Protein AF-A0A254NEI4-F1 (afdb_monomer)

Radius of gyration: 25.76 Å; Cα contacts (8 Å, |Δi|>4): 36; chains: 1; bounding box: 43×34×103 Å

Nearest PDB structures (foldseek):
  7xmd-assembly1_D  TM=7.398E-01  e=7.434E-05  Escherichia coli
  6lo8-assembly1_D  TM=3.432E-01  e=4.340E+00  Saccharomyces cerevisiae S288C
  7sau-assembly1_D  TM=3.520E-01  e=4.340E+00  Schleiferia thermophila str. Yellowstone

Foldseek 3Di:
DDDDPDDDDDDDDDPPDPPLVVLLVVLVVVLVVLVVVLVVCVVVVPDPPVVSVVSCVVSVVVNVVSCCPRVQDQPDDPCSPVSVVVVVVVVVVVCCCVVVVCVVVVVVVVVVVD

Mean predicted aligned error: 14.06 Å

pLDDT: mean 72.62, std 15.51, range [41.06, 93.38]

Secondary structure (DSSP, 8-state):
------------------HHHHHHHHHHHHHHHHHHHHHHHHHTT-S-HHHHHHHHHHHHHHHHHHIIIIIS-SSSSS-HHHHHHHHHHHHHHHHHHHHHHHHHHHHHHHHT--

Sequence (114 aa):
MADHNNTHNSHGGERHEHGSVKSYVIGYIISIVLTIIPLVVVMNDMMGRTATIAVIMVTATLQFLVQLVFFMHIRDGEQPRWNAITLIFGILILLTIVVGSIWIMGNNQIGMKM

Structure (mmCIF, N/CA/C/O backbone):
data_AF-A0A254NEI4-F1
#
_entry.id   AF-A0A254NEI4-F1
#
loop_
_atom_site.group_PDB
_atom_site.id
_atom_site.type_symbol
_atom_site.label_atom_id
_atom_site.label_alt_id
_atom_site.label_comp_id
_atom_site.label_asym_id
_atom_site.label_entity_id
_atom_site.label_seq_id
_atom_site.pdbx_PDB_ins_code
_atom_site.Cartn_x
_atom_site.Cartn_y
_atom_site.Cartn_z
_atom_site.occupancy
_atom_site.B_iso_or_equiv
_atom_site.auth_seq_id
_atom_site.auth_comp_id
_atom_site.auth_asym_id
_atom_site.auth_atom_id
_atom_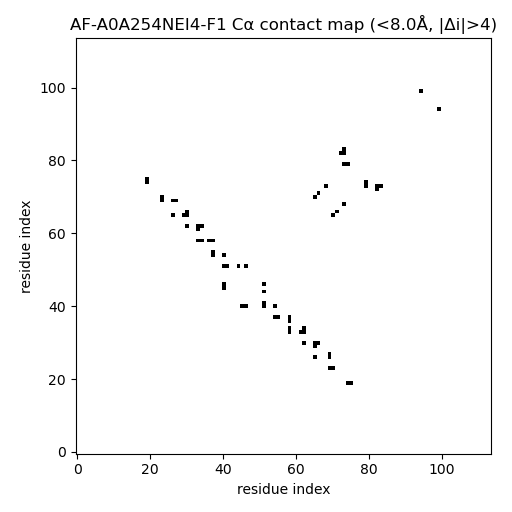site.pdbx_PDB_model_num
ATOM 1 N N . MET A 1 1 ? 19.117 -9.220 -71.486 1.00 47.75 1 MET A N 1
ATOM 2 C CA . MET A 1 1 ? 19.271 -9.858 -70.161 1.00 47.75 1 MET A CA 1
ATOM 3 C C . MET A 1 1 ? 18.274 -9.214 -69.211 1.00 47.75 1 MET A C 1
ATOM 5 O O . MET A 1 1 ? 18.088 -8.011 -69.309 1.00 47.75 1 MET A O 1
ATOM 9 N N . ALA A 1 2 ? 17.578 -10.035 -68.426 1.00 47.94 2 ALA A N 1
ATOM 10 C CA . ALA A 1 2 ? 16.313 -9.736 -67.761 1.00 47.94 2 ALA A CA 1
ATOM 11 C C . ALA A 1 2 ? 16.412 -8.826 -66.523 1.00 47.94 2 ALA A C 1
ATOM 13 O O . ALA A 1 2 ? 17.396 -8.868 -65.785 1.00 47.94 2 ALA A O 1
ATOM 14 N N . ASP A 1 3 ? 15.334 -8.068 -66.308 1.00 50.53 3 ASP A N 1
ATOM 15 C CA . ASP A 1 3 ? 14.946 -7.403 -65.066 1.00 50.53 3 ASP A CA 1
ATOM 16 C C . ASP A 1 3 ? 14.919 -8.371 -63.875 1.00 50.53 3 ASP A C 1
ATOM 18 O O . ASP A 1 3 ? 14.232 -9.394 -63.905 1.00 50.53 3 ASP A O 1
ATOM 22 N N . HIS A 1 4 ? 15.593 -8.006 -62.784 1.00 54.38 4 HIS A N 1
ATOM 23 C CA . HIS A 1 4 ? 15.425 -8.651 -61.484 1.00 54.38 4 HIS A CA 1
ATOM 24 C C . HIS A 1 4 ? 14.640 -7.731 -60.545 1.00 54.38 4 HIS A C 1
ATOM 26 O O . HIS A 1 4 ? 15.195 -7.001 -59.727 1.00 54.38 4 HIS A O 1
ATOM 32 N N . ASN A 1 5 ? 13.315 -7.802 -60.667 1.00 57.12 5 ASN A N 1
ATOM 33 C CA . ASN A 1 5 ? 12.376 -7.446 -59.612 1.00 57.12 5 ASN A CA 1
ATOM 34 C C . ASN A 1 5 ? 12.399 -8.578 -58.575 1.00 57.12 5 ASN A C 1
ATOM 36 O O . ASN A 1 5 ? 11.867 -9.654 -58.842 1.00 57.12 5 ASN A O 1
ATO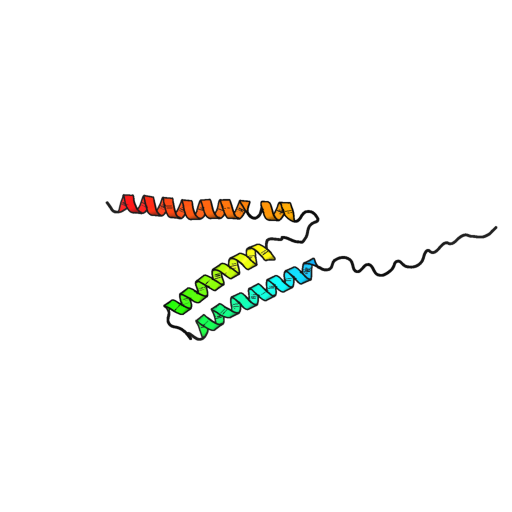M 40 N N . ASN A 1 6 ? 13.039 -8.361 -57.424 1.00 59.56 6 ASN A N 1
ATOM 41 C CA . ASN A 1 6 ? 12.977 -9.307 -56.314 1.00 59.56 6 ASN A CA 1
ATOM 42 C C . ASN A 1 6 ? 12.145 -8.713 -55.175 1.00 59.56 6 ASN A C 1
ATOM 44 O O . ASN A 1 6 ? 12.637 -8.080 -54.242 1.00 59.56 6 ASN A O 1
ATOM 48 N N . THR A 1 7 ? 10.841 -8.914 -55.315 1.00 56.06 7 THR A N 1
ATOM 49 C CA . THR A 1 7 ? 9.824 -8.753 -54.284 1.00 56.06 7 THR A CA 1
ATOM 50 C C . THR A 1 7 ? 9.993 -9.874 -53.262 1.00 56.06 7 THR A C 1
ATOM 52 O O . THR A 1 7 ? 9.474 -10.976 -53.436 1.00 56.06 7 THR A O 1
ATOM 55 N N . HIS A 1 8 ? 10.721 -9.605 -52.173 1.00 55.44 8 HIS A N 1
ATOM 56 C CA . HIS A 1 8 ? 10.728 -10.516 -51.034 1.00 55.44 8 HIS A CA 1
ATOM 57 C C . HIS A 1 8 ? 9.503 -10.289 -50.146 1.00 55.44 8 HIS A C 1
ATOM 59 O O . HIS A 1 8 ? 9.354 -9.310 -49.419 1.00 55.44 8 HIS A O 1
ATOM 65 N N . ASN A 1 9 ? 8.621 -11.260 -50.316 1.00 51.72 9 ASN A N 1
ATOM 66 C CA . ASN A 1 9 ? 7.398 -11.582 -49.622 1.00 51.72 9 ASN A CA 1
ATOM 67 C C . ASN A 1 9 ? 7.619 -11.845 -48.113 1.00 51.72 9 ASN A C 1
ATOM 69 O O . ASN A 1 9 ? 8.577 -12.510 -47.730 1.00 51.72 9 ASN A O 1
ATOM 73 N N . SER A 1 10 ? 6.676 -11.342 -47.311 1.00 50.28 10 SER A N 1
ATOM 74 C CA . SER A 1 10 ? 6.208 -11.837 -46.002 1.00 50.28 10 SER A CA 1
ATOM 75 C C . SER A 1 10 ? 7.216 -12.368 -44.964 1.00 50.28 10 SER A C 1
ATOM 77 O O . SER A 1 10 ? 7.467 -13.564 -44.847 1.00 50.28 10 SER A O 1
ATOM 79 N N . HIS A 1 11 ? 7.573 -11.487 -44.026 1.00 46.56 11 HIS A N 1
ATOM 80 C CA . HIS A 1 11 ? 7.590 -11.838 -42.601 1.00 46.56 11 HIS A CA 1
ATOM 81 C C . HIS A 1 11 ? 6.178 -11.517 -42.065 1.00 46.56 11 HIS A C 1
ATOM 83 O O . HIS A 1 11 ? 5.719 -10.387 -42.163 1.00 46.56 11 HIS A O 1
ATOM 89 N N . GLY A 1 12 ? 5.339 -12.456 -41.632 1.00 41.06 12 GLY A N 1
ATOM 90 C CA . GLY A 1 12 ? 5.672 -13.566 -40.749 1.00 41.06 12 GLY A CA 1
ATOM 91 C C . GLY A 1 12 ? 5.414 -13.185 -39.289 1.00 41.06 12 GLY A C 1
ATOM 92 O O . GLY A 1 12 ? 6.309 -13.312 -38.476 1.00 41.06 12 GLY A O 1
ATOM 93 N N . GLY A 1 13 ? 4.212 -12.683 -38.976 1.00 44.53 13 GLY A N 1
ATOM 94 C CA . GLY A 1 13 ? 3.571 -12.807 -37.661 1.00 44.53 13 GLY A CA 1
ATOM 95 C C . GLY A 1 13 ? 4.414 -12.540 -36.414 1.00 44.53 13 GLY A C 1
ATOM 96 O O . GLY A 1 13 ? 4.409 -13.368 -35.509 1.00 44.53 13 GLY A O 1
ATOM 97 N N . GLU A 1 14 ? 5.050 -11.380 -36.296 1.00 45.72 14 GLU A N 1
ATOM 98 C CA . GLU A 1 14 ? 5.629 -10.973 -35.018 1.00 45.72 14 GLU A CA 1
ATOM 99 C C . GLU A 1 14 ? 4.590 -10.180 -34.213 1.00 45.72 14 GLU A C 1
ATOM 101 O O . GLU A 1 14 ? 4.449 -8.964 -34.328 1.00 45.72 14 GLU A O 1
ATOM 106 N N . ARG A 1 15 ? 3.804 -10.895 -33.397 1.00 48.78 15 ARG A N 1
ATOM 107 C CA . ARG A 1 15 ? 2.988 -10.293 -32.330 1.00 48.78 15 ARG A CA 1
ATOM 108 C C . ARG A 1 15 ? 3.925 -9.809 -31.219 1.00 48.78 15 ARG A C 1
ATOM 110 O O . ARG A 1 15 ? 4.027 -10.446 -30.174 1.00 48.78 15 ARG A O 1
ATOM 117 N N . HIS A 1 16 ? 4.620 -8.705 -31.475 1.00 44.34 16 HIS A N 1
ATOM 118 C CA . HIS A 1 16 ? 5.419 -7.991 -30.485 1.00 44.34 16 HIS A CA 1
ATOM 119 C C . HIS A 1 16 ? 4.512 -7.499 -29.346 1.00 44.34 16 HIS A C 1
ATOM 121 O O . HIS A 1 16 ? 3.566 -6.740 -29.540 1.00 44.34 16 HIS A O 1
ATOM 127 N N . GLU A 1 17 ? 4.774 -8.031 -28.156 1.00 50.50 17 GLU A N 1
ATOM 128 C CA . GLU A 1 17 ? 4.779 -7.299 -26.887 1.00 50.50 17 GLU A CA 1
ATOM 129 C C . GLU A 1 17 ? 3.587 -6.382 -26.542 1.00 50.50 17 GLU A C 1
ATOM 131 O O . GLU A 1 17 ? 3.746 -5.241 -26.128 1.00 50.50 17 GLU A O 1
ATOM 136 N N . HIS A 1 18 ? 2.363 -6.914 -26.535 1.00 45.66 18 HIS A N 1
ATOM 137 C CA . HIS A 1 18 ? 1.228 -6.288 -25.826 1.00 45.66 18 HIS A CA 1
ATOM 138 C C . HIS A 1 18 ? 1.073 -6.826 -24.382 1.00 45.66 18 HIS A C 1
ATOM 140 O O . HIS A 1 18 ? -0.024 -7.166 -23.928 1.00 45.66 18 HIS A O 1
ATOM 146 N N . GLY A 1 19 ? 2.190 -6.967 -23.659 1.00 52.88 19 GLY A N 1
ATOM 147 C CA . GLY A 1 19 ? 2.219 -7.414 -22.256 1.00 52.88 19 GLY A CA 1
ATOM 148 C C . G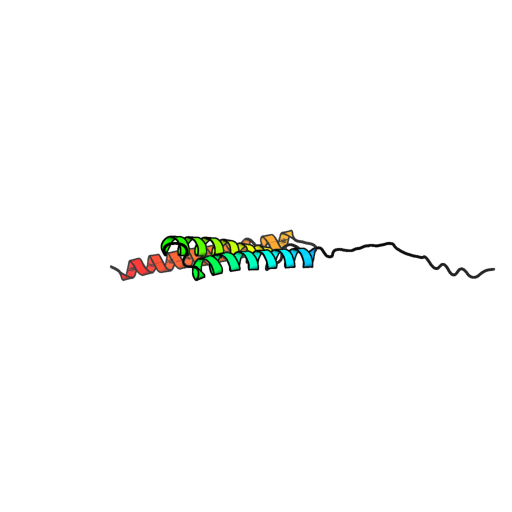LY A 1 19 ? 1.981 -6.291 -21.238 1.00 52.88 19 GLY A C 1
ATOM 149 O O . GLY A 1 19 ? 1.414 -6.539 -20.174 1.00 52.88 19 GLY A O 1
ATOM 150 N N . SER A 1 20 ? 2.350 -5.061 -21.602 1.00 58.72 20 SER A N 1
ATOM 151 C CA . SER A 1 20 ? 2.262 -3.847 -20.778 1.00 58.72 20 SER A CA 1
ATOM 152 C C . SER A 1 20 ? 0.820 -3.522 -20.365 1.00 58.72 20 SER A C 1
ATOM 154 O O . SER A 1 20 ? 0.445 -3.607 -19.192 1.00 58.72 20 SER A O 1
ATOM 156 N N . VAL A 1 21 ? -0.046 -3.271 -21.353 1.00 60.12 21 VAL A N 1
ATOM 157 C CA . VAL A 1 21 ? -1.431 -2.836 -21.116 1.00 60.12 21 VAL A CA 1
ATOM 158 C C . VAL A 1 21 ? -2.267 -3.880 -20.379 1.00 60.12 21 VAL A C 1
ATOM 160 O O . VAL A 1 21 ? -3.063 -3.529 -19.514 1.00 60.12 21 VAL A O 1
ATOM 163 N N . LYS A 1 22 ? -2.065 -5.177 -20.645 1.00 61.53 22 LYS A N 1
ATOM 164 C CA . LYS A 1 22 ? -2.800 -6.249 -19.950 1.00 61.53 22 LYS A CA 1
ATOM 165 C C . LYS A 1 22 ? -2.401 -6.352 -18.476 1.00 61.53 2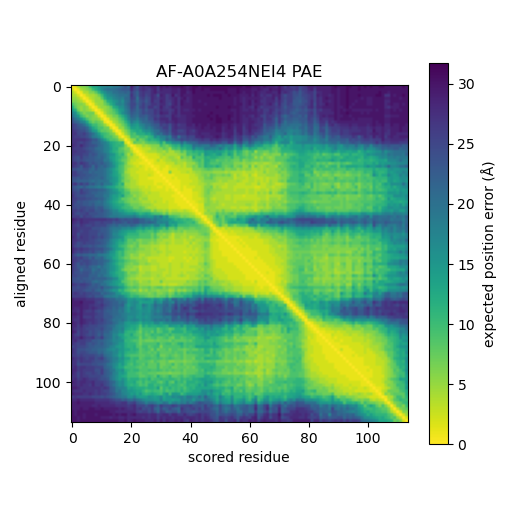2 LYS A C 1
ATOM 167 O O . LYS A 1 22 ? -3.266 -6.572 -17.631 1.00 61.53 22 LYS A O 1
ATOM 172 N N . SER A 1 23 ? -1.117 -6.171 -18.154 1.00 65.12 23 SER A N 1
ATOM 173 C CA . SER A 1 23 ? -0.641 -6.147 -16.764 1.00 65.12 23 SER A CA 1
ATOM 174 C C . SER A 1 23 ? -1.008 -4.857 -16.019 1.00 65.12 23 SER A C 1
ATOM 176 O O . SER A 1 23 ? -1.231 -4.905 -14.812 1.00 65.12 23 SER A O 1
ATOM 178 N N . TYR A 1 24 ? -1.144 -3.725 -16.707 1.00 64.94 24 TYR A N 1
ATOM 179 C CA . TYR A 1 24 ? -1.699 -2.513 -16.100 1.00 64.94 24 TY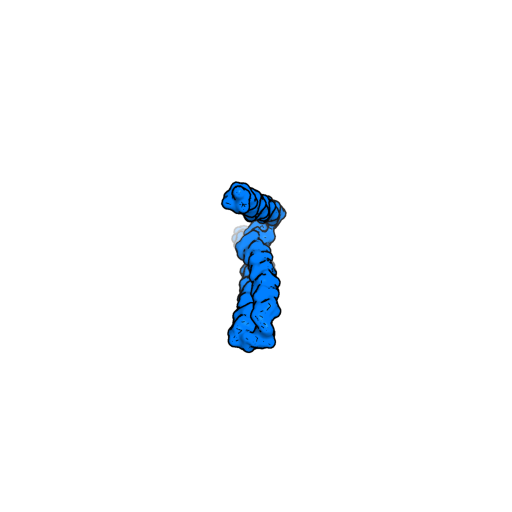R A CA 1
ATOM 180 C C . TYR A 1 24 ? -3.192 -2.680 -15.779 1.00 64.94 24 TYR A C 1
ATOM 182 O O . TYR A 1 24 ? -3.636 -2.425 -14.659 1.00 64.94 24 TYR A O 1
ATOM 190 N N . VAL A 1 25 ? -3.961 -3.206 -16.738 1.00 76.56 25 VAL A N 1
ATOM 191 C CA . VAL A 1 25 ? -5.405 -3.428 -16.589 1.00 76.56 25 VAL A CA 1
ATOM 192 C C . VAL A 1 25 ? -5.714 -4.452 -15.493 1.00 76.56 25 VAL A C 1
ATOM 194 O O . VAL A 1 25 ? -6.640 -4.231 -14.717 1.00 76.56 25 VAL A O 1
ATOM 197 N N . ILE A 1 26 ? -4.937 -5.535 -15.354 1.00 77.56 26 ILE A N 1
ATOM 198 C CA . ILE A 1 26 ? -5.162 -6.499 -14.261 1.00 77.56 26 ILE A CA 1
ATOM 199 C C . ILE A 1 26 ? -4.906 -5.868 -12.883 1.00 77.56 26 ILE A C 1
ATOM 201 O O . ILE A 1 26 ? -5.683 -6.095 -11.960 1.00 77.56 26 ILE A O 1
ATOM 205 N N . GLY A 1 27 ? -3.878 -5.021 -12.752 1.00 75.38 27 GLY A N 1
ATOM 206 C CA . GLY A 1 27 ? -3.602 -4.269 -11.525 1.00 75.38 27 GLY A CA 1
ATOM 207 C C . GLY A 1 27 ? -4.710 -3.298 -11.157 1.00 75.38 27 GLY A C 1
ATOM 208 O O . GLY A 1 27 ? -5.128 -3.219 -10.002 1.00 75.38 27 GLY A O 1
ATOM 209 N N . TYR A 1 28 ? -5.227 -2.603 -12.167 1.00 79.62 28 TYR A N 1
ATOM 210 C CA . TYR A 1 28 ? -6.361 -1.705 -12.021 1.00 79.62 28 TYR A CA 1
ATOM 211 C C . TYR A 1 28 ? -7.625 -2.445 -11.559 1.00 79.62 28 TYR A C 1
ATOM 213 O O . TYR A 1 28 ? -8.290 -2.004 -10.624 1.00 79.62 28 TYR A O 1
ATOM 221 N N . ILE A 1 29 ? -7.919 -3.616 -12.135 1.00 85.94 29 ILE A N 1
ATOM 222 C CA . ILE A 1 29 ? -9.057 -4.448 -11.717 1.00 85.94 29 ILE A CA 1
ATOM 223 C C . ILE A 1 29 ? -8.879 -4.938 -10.273 1.00 85.94 29 ILE A C 1
ATOM 225 O O . ILE A 1 29 ? -9.824 -4.860 -9.489 1.00 85.94 29 ILE A O 1
ATOM 229 N N . ILE A 1 30 ? -7.679 -5.391 -9.890 1.00 84.75 30 ILE A N 1
ATOM 230 C CA . ILE A 1 30 ? -7.381 -5.813 -8.510 1.00 84.75 30 ILE A CA 1
ATOM 231 C C . ILE A 1 30 ? -7.611 -4.656 -7.527 1.00 84.75 30 ILE A C 1
ATOM 233 O O . ILE A 1 30 ? -8.255 -4.856 -6.501 1.00 84.75 30 ILE A O 1
ATOM 237 N N . SER A 1 31 ? -7.148 -3.447 -7.861 1.00 85.56 31 SER A N 1
ATOM 238 C CA . SER A 1 31 ? -7.360 -2.229 -7.065 1.00 85.56 31 SER A CA 1
ATOM 239 C C . SER A 1 31 ? -8.849 -1.898 -6.891 1.00 85.56 31 SER A C 1
ATOM 241 O O . SER A 1 31 ? -9.304 -1.623 -5.778 1.00 85.56 31 SER A O 1
ATOM 243 N N . ILE A 1 32 ? -9.644 -1.998 -7.961 1.00 88.19 32 ILE A N 1
ATOM 244 C CA . ILE A 1 32 ? -11.098 -1.787 -7.897 1.00 88.19 32 ILE A CA 1
ATOM 245 C C . ILE A 1 32 ? -11.753 -2.805 -6.964 1.00 88.19 32 ILE A C 1
ATOM 247 O O . ILE A 1 32 ? -12.501 -2.419 -6.068 1.00 88.19 32 ILE A O 1
ATOM 251 N N . VAL A 1 33 ? -11.459 -4.096 -7.139 1.00 89.62 33 VAL A N 1
ATOM 252 C CA . VAL A 1 33 ? -12.032 -5.160 -6.301 1.00 89.62 33 VAL A CA 1
ATOM 253 C C . VAL A 1 33 ? -11.676 -4.931 -4.834 1.00 89.62 33 VAL A C 1
ATOM 255 O O . VAL A 1 33 ? -12.552 -4.983 -3.971 1.00 89.62 33 VAL A O 1
ATOM 258 N N . LEU A 1 34 ? -10.416 -4.597 -4.552 1.00 86.88 34 LEU A N 1
ATOM 259 C CA . LEU A 1 34 ? -9.938 -4.331 -3.201 1.00 86.88 34 LEU A CA 1
ATOM 260 C C . LEU A 1 34 ? -10.585 -3.087 -2.571 1.00 86.88 34 LEU A C 1
ATOM 262 O O . LEU A 1 34 ? -10.705 -3.028 -1.353 1.00 86.88 34 LEU A O 1
ATOM 266 N N . THR A 1 35 ? -11.048 -2.133 -3.384 1.00 90.00 35 THR A N 1
ATOM 267 C CA . THR A 1 35 ? -11.785 -0.937 -2.937 1.00 90.00 35 THR A CA 1
ATOM 268 C C . THR A 1 35 ? -13.270 -1.223 -2.698 1.00 90.00 35 THR A C 1
ATOM 270 O O . THR A 1 35 ? -13.877 -0.658 -1.789 1.00 90.00 35 THR A O 1
ATOM 273 N N . ILE A 1 36 ? -13.868 -2.129 -3.474 1.00 89.31 36 ILE A N 1
ATOM 274 C CA . ILE A 1 36 ? -15.273 -2.525 -3.309 1.00 89.31 36 ILE A CA 1
ATOM 275 C C . ILE A 1 36 ? -15.476 -3.287 -1.992 1.00 89.31 36 ILE A C 1
ATOM 277 O O . ILE A 1 36 ? -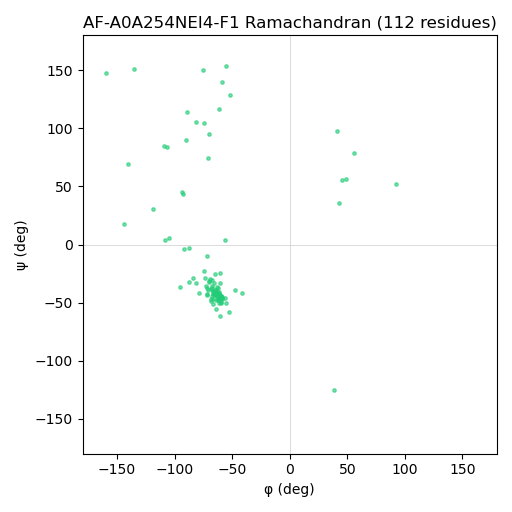16.480 -3.069 -1.319 1.00 89.31 36 ILE A O 1
ATOM 281 N N . ILE A 1 37 ? -14.520 -4.131 -1.586 1.00 87.06 37 ILE A N 1
ATOM 282 C CA . ILE A 1 37 ? -14.585 -4.901 -0.329 1.00 87.06 37 ILE A CA 1
ATOM 283 C C . ILE A 1 37 ? -14.863 -4.006 0.900 1.00 87.06 37 ILE A C 1
ATOM 285 O O . ILE A 1 37 ? -15.881 -4.227 1.560 1.00 87.06 37 ILE A O 1
ATOM 289 N N . PRO A 1 38 ? -14.041 -2.988 1.229 1.00 85.06 38 PRO A N 1
ATOM 290 C CA . PRO A 1 38 ? -14.289 -2.130 2.383 1.00 85.06 38 PRO A CA 1
ATOM 291 C C . PRO A 1 38 ? -15.558 -1.293 2.218 1.00 85.06 38 PRO A C 1
ATOM 293 O O . PRO A 1 38 ? -16.251 -1.070 3.205 1.00 85.06 38 PRO A O 1
ATOM 296 N N . LEU A 1 39 ? -15.910 -0.879 0.995 1.00 87.06 39 LEU A N 1
ATOM 297 C CA . LEU A 1 39 ? -17.159 -0.160 0.717 1.00 87.06 39 LEU A CA 1
ATOM 298 C C . LEU A 1 39 ? -18.390 -0.985 1.108 1.00 87.06 39 LEU A C 1
ATOM 300 O O . LEU A 1 39 ? -19.252 -0.499 1.834 1.00 87.06 39 LEU A O 1
ATOM 304 N N . VAL A 1 40 ? -18.450 -2.247 0.681 1.00 86.38 40 VAL A N 1
ATOM 305 C CA . VAL A 1 40 ? -19.566 -3.153 0.996 1.00 86.38 40 VAL A CA 1
ATOM 306 C C . VAL A 1 40 ? -19.614 -3.476 2.489 1.00 86.38 40 VAL A C 1
ATOM 308 O O . VAL A 1 40 ? -20.703 -3.513 3.065 1.00 86.38 40 VAL A O 1
ATOM 311 N N . VAL A 1 41 ? -18.452 -3.679 3.120 1.00 83.75 41 VAL A N 1
ATOM 312 C CA . VAL A 1 41 ? -18.350 -3.963 4.561 1.00 83.75 41 VAL A CA 1
ATOM 313 C C . VAL A 1 41 ? -18.832 -2.776 5.398 1.00 83.75 41 VAL A C 1
ATOM 315 O O . VAL A 1 41 ? -19.566 -2.978 6.361 1.00 83.75 41 VAL A O 1
ATOM 318 N N . VAL A 1 42 ? -18.468 -1.547 5.018 1.00 82.75 42 VAL A N 1
ATOM 319 C CA . VAL A 1 42 ? -18.901 -0.325 5.713 1.00 82.75 42 VAL A CA 1
ATOM 320 C C . VAL A 1 42 ? -20.380 -0.030 5.468 1.00 82.75 42 VAL A C 1
ATOM 322 O O . VAL A 1 42 ? -21.083 0.320 6.407 1.00 82.75 42 VAL A O 1
ATOM 325 N N . MET A 1 43 ? -20.877 -0.181 4.236 1.00 77.94 43 MET A N 1
ATOM 326 C CA . MET A 1 43 ? -22.271 0.152 3.911 1.00 77.94 43 MET A CA 1
ATOM 327 C C . MET A 1 43 ? -23.294 -0.808 4.522 1.00 77.94 43 MET A C 1
ATOM 329 O O . MET A 1 43 ? -24.400 -0.382 4.836 1.00 77.94 43 MET A O 1
ATOM 333 N N . ASN A 1 44 ? -22.953 -2.088 4.678 1.00 76.81 44 ASN A N 1
ATOM 334 C CA . ASN A 1 44 ? -23.870 -3.062 5.272 1.00 76.81 44 ASN A CA 1
ATOM 335 C C . ASN A 1 44 ? -23.771 -3.136 6.805 1.00 76.81 44 ASN A C 1
ATOM 337 O O . ASN A 1 44 ? -24.506 -3.922 7.395 1.00 76.81 44 ASN A O 1
ATOM 341 N N . ASP A 1 45 ? -22.858 -2.378 7.435 1.00 67.25 45 ASP A N 1
ATOM 342 C CA . ASP A 1 45 ? -22.609 -2.363 8.891 1.00 67.25 45 ASP A CA 1
ATOM 343 C C . ASP A 1 45 ? -22.603 -3.785 9.508 1.00 67.25 45 ASP A C 1
ATOM 345 O O . ASP A 1 45 ? -23.090 -4.030 10.608 1.00 67.25 45 ASP A O 1
ATOM 349 N N . MET A 1 46 ? -22.095 -4.780 8.759 1.00 60.53 46 MET A N 1
ATOM 350 C CA . MET A 1 46 ? -22.297 -6.206 9.091 1.00 60.53 46 MET A CA 1
ATOM 351 C C . MET A 1 46 ? -21.503 -6.657 10.320 1.00 60.53 46 MET A C 1
ATOM 353 O O . MET A 1 46 ? -21.682 -7.777 10.798 1.00 60.53 46 MET A O 1
ATOM 357 N N . MET A 1 47 ? -20.588 -5.821 10.812 1.00 60.78 47 MET A N 1
ATOM 358 C CA . MET A 1 47 ? -19.730 -6.114 11.951 1.00 60.78 47 MET A CA 1
ATOM 359 C C . MET A 1 47 ? -19.670 -4.911 12.891 1.00 60.78 47 MET A C 1
ATOM 361 O O . MET A 1 47 ? -19.759 -3.763 12.467 1.00 60.78 47 MET A O 1
ATOM 365 N N . GLY A 1 48 ? -19.459 -5.172 14.184 1.00 72.19 48 GLY A N 1
ATOM 366 C CA . GLY A 1 48 ? -19.276 -4.106 15.167 1.00 72.19 48 GLY A CA 1
ATOM 367 C C . GLY A 1 48 ? -18.135 -3.153 14.790 1.00 72.19 48 GLY A C 1
ATOM 368 O O . GLY A 1 48 ? -17.165 -3.545 14.140 1.00 72.19 48 GLY A O 1
ATOM 369 N N . ARG A 1 49 ? -18.223 -1.902 15.260 1.00 73.56 49 ARG A N 1
ATOM 370 C CA . ARG A 1 49 ? -17.320 -0.780 14.930 1.00 73.56 49 ARG A CA 1
ATOM 371 C C . ARG A 1 49 ? -15.830 -1.147 14.881 1.00 73.56 49 ARG A C 1
ATOM 373 O O . ARG A 1 49 ? -15.117 -0.720 13.978 1.00 73.56 49 ARG A O 1
ATOM 380 N N . THR A 1 50 ? -15.365 -1.955 15.832 1.00 79.94 50 THR A N 1
ATOM 381 C CA . THR A 1 50 ? -13.967 -2.407 15.926 1.00 79.94 50 THR A CA 1
ATOM 382 C C . THR A 1 50 ? -13.549 -3.287 14.748 1.00 79.94 50 THR A C 1
ATOM 384 O O . THR A 1 50 ? -12.458 -3.117 14.209 1.00 79.94 50 THR A O 1
ATOM 387 N N . ALA A 1 51 ? -14.412 -4.210 14.327 1.00 82.38 51 ALA A N 1
ATOM 388 C CA . ALA A 1 51 ? -14.134 -5.102 13.209 1.00 82.38 51 ALA A CA 1
ATOM 389 C C . ALA A 1 51 ? -14.161 -4.346 11.873 1.00 82.38 51 ALA A C 1
ATOM 391 O O . ALA A 1 51 ? -13.274 -4.545 11.048 1.00 82.38 51 ALA A O 1
ATOM 392 N N . THR A 1 52 ? -15.093 -3.405 11.699 1.00 83.06 52 THR A N 1
ATOM 393 C CA . THR A 1 52 ? -15.144 -2.531 10.516 1.00 83.06 52 THR A CA 1
ATOM 394 C C . THR A 1 52 ? -13.864 -1.705 10.372 1.00 83.06 52 THR A C 1
ATOM 396 O O . THR A 1 52 ? -13.262 -1.679 9.301 1.00 83.06 52 THR A O 1
ATOM 399 N N . ILE A 1 53 ? -13.376 -1.100 11.463 1.00 85.44 53 ILE A N 1
ATOM 400 C CA . ILE A 1 53 ? -12.104 -0.358 11.465 1.00 85.44 53 ILE A CA 1
ATOM 401 C C . ILE A 1 53 ? -10.926 -1.274 11.106 1.00 85.44 53 ILE A C 1
ATOM 403 O O . ILE A 1 53 ? -10.078 -0.890 10.300 1.00 85.44 53 ILE A O 1
ATOM 407 N N . ALA A 1 54 ? -10.875 -2.489 11.662 1.00 87.88 54 ALA A N 1
ATOM 408 C CA . ALA A 1 54 ? -9.814 -3.446 11.356 1.00 87.88 54 ALA A CA 1
ATOM 409 C C . ALA A 1 54 ? -9.795 -3.825 9.865 1.00 87.88 54 ALA A C 1
ATOM 411 O O . ALA A 1 54 ? -8.732 -3.818 9.243 1.00 87.88 54 ALA A O 1
ATOM 412 N N . VAL A 1 55 ? -10.964 -4.084 9.267 1.00 87.25 55 VAL A N 1
ATOM 413 C CA . VAL A 1 55 ? -11.077 -4.403 7.835 1.00 87.25 55 VAL A CA 1
ATOM 414 C C . VAL A 1 55 ? -10.589 -3.243 6.971 1.00 87.25 55 VAL A C 1
ATOM 416 O O . VAL A 1 55 ? -9.799 -3.479 6.054 1.00 87.25 55 VAL A O 1
ATOM 419 N N . ILE A 1 56 ? -10.995 -2.005 7.282 1.00 89.25 56 ILE A N 1
ATOM 420 C CA . ILE A 1 56 ? -10.570 -0.804 6.545 1.00 89.25 56 ILE A CA 1
ATOM 421 C C . ILE A 1 56 ? -9.052 -0.635 6.619 1.00 89.25 56 ILE A C 1
ATOM 423 O O . ILE A 1 56 ? -8.421 -0.394 5.597 1.00 89.25 56 ILE A O 1
ATOM 427 N N . MET A 1 57 ? -8.443 -0.797 7.797 1.00 91.56 57 MET A N 1
ATOM 428 C CA . MET A 1 57 ? -6.988 -0.667 7.962 1.00 91.56 57 MET A CA 1
ATOM 429 C C . MET A 1 57 ? -6.217 -1.691 7.120 1.00 91.56 57 MET A C 1
ATOM 431 O O . MET A 1 57 ? -5.212 -1.353 6.486 1.00 91.56 57 MET A O 1
ATOM 435 N N . VAL A 1 58 ? -6.704 -2.934 7.069 1.00 91.06 58 VAL A N 1
ATOM 436 C CA . VAL A 1 58 ? -6.084 -4.000 6.271 1.00 91.06 58 VAL A CA 1
ATOM 437 C C . VAL A 1 58 ? -6.231 -3.715 4.778 1.00 91.06 58 VAL A C 1
ATOM 439 O O . VAL A 1 58 ? -5.242 -3.756 4.046 1.00 91.06 58 VAL A O 1
ATOM 442 N N . THR A 1 59 ? -7.437 -3.374 4.316 1.00 90.56 59 THR A N 1
ATOM 443 C CA . THR A 1 59 ? -7.663 -3.070 2.893 1.00 90.56 59 THR A CA 1
ATOM 444 C C . THR A 1 59 ? -6.964 -1.788 2.454 1.00 90.56 59 THR A C 1
ATOM 446 O O . THR A 1 59 ? -6.394 -1.781 1.371 1.00 90.56 59 THR A O 1
ATOM 449 N N . ALA A 1 60 ? -6.878 -0.756 3.296 1.00 88.19 60 ALA A N 1
ATOM 450 C CA . ALA A 1 60 ? -6.102 0.454 3.018 1.00 88.19 60 ALA A CA 1
ATOM 451 C C . ALA A 1 60 ? -4.603 0.159 2.846 1.00 88.19 60 ALA A C 1
ATOM 453 O O . ALA A 1 60 ? -3.970 0.667 1.921 1.00 88.19 60 ALA A O 1
ATOM 454 N N . THR A 1 61 ? -4.041 -0.706 3.698 1.00 90.25 61 THR A N 1
ATOM 455 C CA . THR A 1 61 ? -2.632 -1.120 3.594 1.00 90.25 61 THR A CA 1
ATOM 456 C C . THR A 1 61 ? -2.375 -1.890 2.300 1.00 90.25 61 THR A C 1
ATOM 458 O O . THR A 1 61 ? -1.443 -1.578 1.560 1.00 90.25 61 THR A O 1
ATOM 461 N N . LEU A 1 62 ? -3.225 -2.871 1.991 1.00 89.50 62 LEU A N 1
ATOM 462 C CA . LEU A 1 62 ? -3.126 -3.639 0.750 1.00 89.50 62 LEU A CA 1
ATOM 463 C C . LEU A 1 62 ? -3.314 -2.743 -0.486 1.00 89.50 62 LEU A C 1
ATOM 465 O O . LEU A 1 62 ? -2.599 -2.903 -1.472 1.00 89.50 62 LEU A O 1
ATOM 469 N N . GLN A 1 63 ? -4.213 -1.759 -0.416 1.00 90.31 63 GLN A N 1
ATOM 470 C CA . GLN A 1 63 ? -4.471 -0.815 -1.499 1.00 90.31 63 GLN A CA 1
ATOM 471 C C . GLN A 1 63 ? -3.259 0.076 -1.773 1.00 90.31 63 GLN A C 1
ATOM 473 O O . GLN A 1 63 ? -2.883 0.263 -2.930 1.00 90.31 63 GLN A O 1
ATOM 478 N N . PHE A 1 64 ? -2.597 0.565 -0.722 1.00 87.12 64 PHE A N 1
ATOM 479 C CA . PHE A 1 64 ? -1.334 1.286 -0.851 1.00 87.12 64 PHE A CA 1
ATOM 480 C C . PHE A 1 64 ? -0.279 0.440 -1.582 1.00 87.12 64 PHE A C 1
ATOM 482 O O . PHE A 1 64 ? 0.327 0.917 -2.538 1.00 87.12 64 PHE A O 1
ATOM 489 N N . LEU A 1 65 ? -0.119 -0.838 -1.218 1.00 83.75 65 LEU A N 1
ATOM 490 C CA . LEU A 1 65 ? 0.827 -1.744 -1.884 1.00 83.75 65 LEU A CA 1
ATOM 491 C C . LEU A 1 65 ? 0.486 -1.984 -3.362 1.00 83.75 65 LEU A C 1
ATOM 493 O O . LEU A 1 65 ? 1.377 -1.929 -4.208 1.00 83.75 65 LEU A O 1
ATOM 497 N N . VAL A 1 66 ? -0.787 -2.217 -3.694 1.00 82.44 66 VAL A N 1
ATOM 498 C CA . VAL A 1 66 ? -1.236 -2.401 -5.087 1.00 82.44 66 VAL A CA 1
ATOM 499 C C . VAL A 1 66 ? -0.943 -1.149 -5.914 1.00 82.44 66 VAL A C 1
ATOM 501 O O . VAL A 1 66 ? -0.417 -1.258 -7.021 1.00 82.44 66 VAL A O 1
ATOM 504 N N . GLN A 1 67 ? -1.206 0.039 -5.368 1.00 82.62 67 GLN A N 1
ATOM 505 C CA . GLN A 1 67 ? -0.914 1.303 -6.041 1.00 82.62 67 GLN A CA 1
ATOM 506 C C . GLN A 1 67 ? 0.596 1.469 -6.284 1.00 82.62 67 GLN A C 1
ATOM 508 O O . GLN A 1 67 ? 1.010 1.817 -7.388 1.00 82.62 67 GLN A O 1
ATOM 513 N N . LEU A 1 68 ? 1.434 1.153 -5.293 1.00 77.56 68 LEU A N 1
ATOM 514 C CA . LEU A 1 68 ? 2.890 1.198 -5.448 1.00 77.56 68 LEU A CA 1
ATOM 515 C C . LEU A 1 68 ? 3.399 0.207 -6.510 1.00 77.56 68 LEU A C 1
ATOM 517 O O . LEU A 1 68 ? 4.267 0.559 -7.298 1.00 77.56 68 LEU A O 1
ATOM 521 N N . VAL A 1 69 ? 2.868 -1.017 -6.562 1.00 72.81 69 VAL A N 1
ATOM 522 C CA . VAL A 1 69 ? 3.363 -2.063 -7.478 1.00 72.81 69 VAL A CA 1
ATOM 523 C C . VAL A 1 69 ? 2.856 -1.878 -8.912 1.00 72.81 69 VAL A C 1
ATOM 525 O O . VAL A 1 69 ? 3.617 -2.070 -9.859 1.00 72.81 69 VAL A O 1
ATOM 528 N N . PHE A 1 70 ? 1.582 -1.518 -9.091 1.00 69.62 70 PHE A N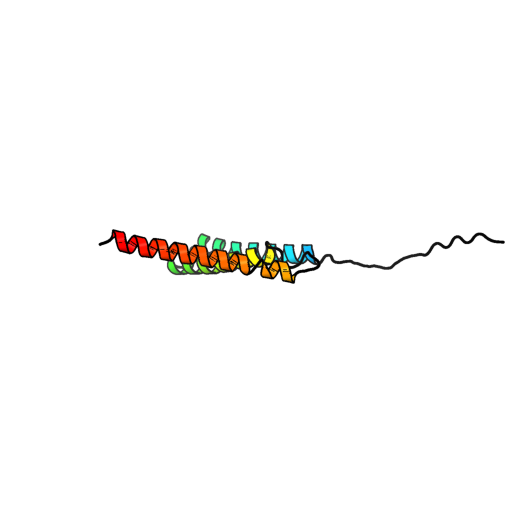 1
ATOM 529 C CA . PHE A 1 70 ? 0.953 -1.456 -10.415 1.00 69.62 70 PHE A CA 1
ATOM 530 C C . PHE A 1 70 ? 0.965 -0.061 -11.045 1.00 69.62 70 PHE A C 1
ATOM 532 O O . PHE A 1 70 ? 1.143 0.039 -12.257 1.00 69.62 70 PHE A O 1
ATOM 539 N N . PHE A 1 71 ? 0.798 1.013 -10.263 1.00 64.75 71 PHE A N 1
ATOM 540 C CA . PHE A 1 71 ? 0.810 2.379 -10.807 1.00 64.75 71 PHE A CA 1
ATOM 541 C C . PHE A 1 71 ? 2.215 2.975 -10.871 1.00 64.75 71 PHE A C 1
ATOM 543 O O . PHE A 1 71 ? 2.506 3.716 -11.806 1.00 64.75 71 PHE A O 1
ATOM 550 N N . MET A 1 72 ? 3.112 2.620 -9.945 1.00 63.97 72 MET A N 1
ATOM 551 C CA . MET A 1 72 ? 4.507 3.079 -9.972 1.00 63.97 72 MET A CA 1
ATOM 552 C C . MET A 1 72 ? 5.441 2.081 -10.688 1.00 63.97 72 MET A C 1
ATOM 554 O O . MET A 1 72 ? 6.556 1.794 -10.267 1.00 63.97 72 MET A O 1
ATOM 558 N N . HIS A 1 73 ? 4.960 1.602 -11.838 1.00 63.28 73 HIS A N 1
ATOM 559 C CA . HIS A 1 73 ? 5.752 1.308 -13.036 1.00 63.28 73 HIS A CA 1
ATOM 560 C C . HIS A 1 73 ? 6.944 0.344 -12.885 1.00 63.28 73 HIS A C 1
ATOM 562 O O . HIS A 1 73 ? 8.094 0.763 -12.911 1.00 63.28 73 HIS A O 1
ATOM 568 N N . ILE A 1 74 ? 6.724 -0.974 -12.833 1.00 53.94 74 ILE A N 1
ATOM 569 C CA . ILE A 1 74 ? 7.846 -1.937 -12.782 1.00 53.94 74 ILE A CA 1
ATOM 570 C C . ILE A 1 74 ? 8.092 -2.752 -14.058 1.00 53.94 74 ILE A C 1
ATOM 572 O O . ILE A 1 74 ? 8.971 -3.611 -14.039 1.00 53.94 74 ILE A O 1
ATOM 576 N N . ARG A 1 75 ? 7.374 -2.535 -15.173 1.00 54.38 75 ARG A N 1
ATOM 577 C CA . ARG A 1 75 ? 7.491 -3.442 -16.342 1.00 54.38 75 ARG A CA 1
ATOM 578 C C . ARG A 1 75 ? 7.410 -2.824 -17.747 1.00 54.38 75 ARG A C 1
ATOM 580 O O . ARG A 1 75 ? 7.248 -3.588 -18.688 1.00 54.38 75 ARG A O 1
ATOM 587 N N . ASP A 1 76 ? 7.601 -1.516 -17.907 1.00 52.03 76 ASP A N 1
ATOM 588 C CA . ASP A 1 76 ? 7.457 -0.841 -19.216 1.00 52.03 76 ASP A CA 1
ATOM 589 C C . ASP A 1 76 ? 8.739 -0.159 -19.723 1.00 52.03 76 ASP A C 1
ATOM 591 O O . ASP A 1 76 ? 8.697 0.822 -20.459 1.00 52.03 76 ASP A O 1
ATOM 595 N N . GLY A 1 77 ? 9.906 -0.699 -19.376 1.00 50.75 77 GLY A N 1
ATOM 596 C CA . GLY A 1 77 ? 11.153 -0.242 -19.979 1.00 50.75 77 GLY A CA 1
ATOM 597 C C . GLY A 1 77 ? 12.261 -1.266 -19.846 1.00 50.75 77 GLY A C 1
ATOM 598 O O . GLY A 1 77 ? 12.334 -1.984 -18.849 1.00 50.75 77 GLY A O 1
ATOM 599 N N . GLU A 1 78 ? 13.143 -1.290 -20.839 1.00 52.00 78 GLU A N 1
ATOM 600 C CA . GLU A 1 78 ? 14.249 -2.228 -21.089 1.00 52.00 78 GLU A CA 1
ATOM 601 C C . GLU A 1 78 ? 15.269 -2.365 -19.928 1.00 52.00 78 GLU A C 1
ATOM 603 O O . GLU A 1 78 ? 16.246 -3.104 -20.027 1.00 52.00 78 GLU A O 1
ATOM 608 N N . GLN A 1 79 ? 15.040 -1.701 -18.784 1.00 55.47 79 GLN A N 1
ATOM 609 C CA . GLN A 1 79 ? 15.825 -1.814 -17.550 1.00 55.47 79 GLN A CA 1
ATOM 610 C C . GLN A 1 79 ? 14.951 -1.805 -16.264 1.00 55.47 79 GLN A C 1
ATOM 612 O O . GLN A 1 79 ? 15.037 -0.880 -15.451 1.00 55.47 79 GLN A O 1
ATOM 617 N N . PRO A 1 80 ? 14.158 -2.863 -15.996 1.00 62.16 80 PRO A N 1
ATOM 618 C CA . PRO A 1 80 ? 13.205 -2.923 -14.871 1.00 62.16 80 PRO A CA 1
ATOM 619 C C . PRO A 1 80 ? 13.837 -2.793 -13.472 1.00 62.16 80 PRO A C 1
ATOM 621 O O . PRO A 1 80 ? 13.183 -2.405 -12.504 1.00 62.16 80 PRO A O 1
ATOM 624 N N . ARG A 1 81 ? 15.127 -3.132 -13.345 1.00 62.00 81 ARG A N 1
ATOM 625 C CA . ARG A 1 81 ? 15.835 -3.217 -12.056 1.00 62.00 81 ARG A CA 1
ATOM 626 C C . ARG A 1 81 ? 16.109 -1.850 -11.435 1.00 62.00 81 ARG A C 1
ATOM 628 O O . ARG A 1 81 ? 16.022 -1.718 -10.219 1.00 62.00 81 ARG A O 1
ATOM 635 N N . TRP A 1 82 ? 16.423 -0.843 -12.247 1.00 65.69 82 TRP A N 1
ATOM 636 C CA . TRP A 1 82 ? 16.769 0.487 -11.741 1.00 65.69 82 TRP A CA 1
ATOM 637 C C . TRP A 1 82 ? 15.549 1.230 -11.202 1.00 65.69 82 TRP A C 1
ATOM 639 O O . TRP A 1 82 ? 15.650 1.879 -10.163 1.00 65.69 82 TRP A O 1
ATOM 649 N N . ASN A 1 83 ? 14.376 1.062 -11.822 1.00 70.69 83 ASN A N 1
ATOM 650 C CA . ASN A 1 83 ? 13.160 1.677 -11.299 1.00 70.69 83 ASN A CA 1
ATOM 651 C C . ASN A 1 83 ? 12.744 1.073 -9.949 1.00 70.69 83 ASN A C 1
ATOM 653 O O . ASN A 1 83 ? 12.417 1.816 -9.028 1.00 70.69 83 ASN A O 1
ATOM 657 N N . ALA A 1 84 ? 12.855 -0.254 -9.801 1.00 74.94 84 ALA A N 1
ATOM 658 C CA . ALA A 1 84 ? 12.581 -0.965 -8.550 1.00 74.94 84 ALA A CA 1
ATOM 659 C C . ALA A 1 84 ? 13.486 -0.524 -7.383 1.00 74.94 84 ALA A C 1
ATOM 661 O O . ALA A 1 84 ? 13.054 -0.520 -6.230 1.00 74.94 84 ALA A O 1
ATOM 662 N N . ILE A 1 85 ? 14.734 -0.145 -7.673 1.00 79.44 85 ILE A N 1
ATOM 663 C CA . ILE A 1 85 ? 15.675 0.381 -6.676 1.00 79.44 85 ILE A CA 1
ATOM 664 C C . ILE A 1 85 ? 15.262 1.799 -6.245 1.00 79.44 85 ILE A C 1
ATOM 666 O O . ILE A 1 85 ? 15.237 2.081 -5.048 1.00 79.44 85 ILE A O 1
ATOM 670 N N . THR A 1 86 ? 14.869 2.661 -7.190 1.00 80.88 86 THR A N 1
ATOM 671 C CA . THR A 1 86 ? 14.443 4.052 -6.928 1.00 80.88 86 THR A CA 1
ATOM 672 C C . THR A 1 86 ? 13.164 4.131 -6.086 1.00 80.88 86 THR A C 1
ATOM 674 O O . THR A 1 86 ? 13.192 4.704 -5.003 1.00 80.88 86 THR A O 1
ATOM 677 N N . LEU A 1 87 ? 12.077 3.485 -6.520 1.00 79.81 87 LEU A N 1
ATOM 678 C CA . LEU A 1 87 ? 11.579 2.349 -5.762 1.00 79.81 87 LEU A CA 1
ATOM 679 C C . LEU A 1 87 ? 11.591 2.349 -4.222 1.00 79.81 87 LEU A C 1
ATOM 681 O O . LEU A 1 87 ? 11.074 3.198 -3.490 1.00 79.81 87 LEU A O 1
ATOM 685 N N . ILE A 1 88 ? 12.238 1.278 -3.768 1.00 82.31 88 ILE A N 1
ATOM 686 C CA . ILE A 1 88 ? 12.613 0.986 -2.392 1.00 82.31 88 ILE A CA 1
ATOM 687 C C . ILE A 1 88 ? 13.277 2.192 -1.717 1.00 82.31 88 ILE A C 1
ATOM 689 O O . ILE A 1 88 ? 12.995 2.450 -0.549 1.00 82.31 88 ILE A O 1
ATOM 693 N N . PHE A 1 89 ? 14.128 2.941 -2.423 1.00 85.19 89 PHE A N 1
ATOM 694 C CA . PHE A 1 89 ? 14.819 4.095 -1.850 1.00 85.19 89 PHE A CA 1
ATOM 695 C C . PHE A 1 89 ? 13.846 5.214 -1.448 1.00 85.19 89 PHE A C 1
ATOM 697 O O . PHE A 1 89 ? 13.941 5.747 -0.343 1.00 85.19 89 PHE A O 1
ATOM 704 N N . GLY A 1 90 ? 12.851 5.511 -2.287 1.00 85.94 90 GLY A N 1
ATOM 705 C CA . GLY A 1 90 ? 11.785 6.460 -1.970 1.00 85.94 90 GLY A CA 1
ATOM 706 C C . GLY A 1 90 ? 10.933 6.014 -0.779 1.00 85.94 90 GLY A C 1
ATOM 707 O O . GLY A 1 90 ? 10.631 6.825 0.096 1.00 85.94 90 GLY A O 1
ATOM 708 N N . ILE A 1 91 ? 10.602 4.720 -0.692 1.00 85.06 91 ILE A N 1
ATOM 709 C CA . ILE A 1 91 ? 9.867 4.151 0.453 1.00 85.06 91 ILE A CA 1
ATOM 710 C C . ILE A 1 91 ? 10.692 4.245 1.742 1.00 85.06 91 ILE A C 1
ATOM 712 O O . ILE A 1 91 ? 10.145 4.579 2.791 1.00 85.06 91 ILE A O 1
ATOM 716 N N . LEU A 1 92 ? 12.000 3.987 1.678 1.00 90.06 92 LEU A N 1
ATOM 717 C CA . LEU A 1 92 ? 12.898 4.117 2.825 1.00 90.06 92 LEU A CA 1
ATOM 718 C C . LEU A 1 92 ? 12.889 5.556 3.348 1.00 90.06 92 LEU A C 1
ATOM 720 O O . LEU A 1 92 ? 12.645 5.764 4.534 1.00 90.06 92 LEU A O 1
ATOM 724 N N . ILE A 1 93 ? 13.067 6.543 2.463 1.00 92.19 93 ILE A N 1
ATOM 725 C CA . ILE A 1 93 ? 13.010 7.966 2.828 1.00 92.19 93 ILE A CA 1
ATOM 726 C C . ILE A 1 93 ? 11.644 8.320 3.428 1.00 92.19 93 ILE A C 1
ATOM 728 O O . ILE A 1 93 ? 11.588 8.953 4.481 1.00 92.19 93 ILE A O 1
ATOM 732 N N . LEU A 1 94 ? 10.548 7.888 2.796 1.00 89.19 94 LEU A N 1
ATOM 733 C CA . LEU A 1 94 ? 9.187 8.109 3.288 1.00 89.19 94 LEU A CA 1
ATOM 734 C C . LEU A 1 94 ? 9.021 7.577 4.717 1.00 89.19 94 LEU A C 1
ATOM 736 O O . LEU A 1 94 ? 8.558 8.307 5.591 1.00 89.19 94 LEU A O 1
ATOM 740 N N . LEU A 1 95 ? 9.424 6.330 4.973 1.00 89.62 95 LEU A N 1
ATOM 741 C CA . LEU A 1 95 ? 9.336 5.719 6.299 1.00 89.62 95 LEU A CA 1
ATOM 742 C C . LEU A 1 95 ? 10.217 6.445 7.315 1.00 89.62 95 LEU A C 1
ATOM 744 O O . LEU A 1 95 ? 9.766 6.689 8.430 1.00 89.62 95 LEU A O 1
ATOM 748 N N . THR A 1 96 ? 11.434 6.842 6.939 1.00 93.38 96 THR A N 1
ATOM 749 C CA . THR A 1 96 ? 12.311 7.633 7.810 1.00 93.38 96 THR A CA 1
ATOM 750 C C . THR A 1 96 ? 11.676 8.970 8.185 1.00 93.38 96 THR A C 1
ATOM 752 O O . THR A 1 96 ? 11.691 9.332 9.358 1.00 93.38 96 THR A O 1
ATOM 755 N N . ILE A 1 97 ? 11.071 9.683 7.231 1.00 93.25 97 ILE A N 1
ATOM 756 C CA . ILE A 1 97 ? 10.403 10.963 7.496 1.00 93.25 97 ILE A CA 1
ATOM 757 C C . ILE A 1 97 ? 9.157 10.761 8.359 1.00 93.25 97 ILE A C 1
ATOM 759 O O . ILE A 1 97 ? 8.964 11.508 9.311 1.00 93.25 97 ILE A O 1
ATOM 763 N N . VAL A 1 98 ? 8.318 9.763 8.070 1.00 91.12 98 VAL A N 1
ATOM 764 C CA . VAL A 1 98 ? 7.079 9.510 8.824 1.00 91.12 98 VAL A CA 1
ATOM 765 C C . VAL A 1 98 ? 7.386 9.067 10.253 1.00 91.12 98 VAL A C 1
ATOM 767 O O . VAL A 1 98 ? 6.876 9.659 11.202 1.00 91.12 98 VAL A O 1
ATOM 770 N N . VAL A 1 99 ? 8.250 8.063 10.425 1.00 91.25 99 VAL A N 1
ATOM 771 C CA . VAL A 1 99 ? 8.647 7.569 11.752 1.00 91.25 99 VAL A CA 1
ATOM 772 C C . VAL A 1 99 ? 9.405 8.650 12.513 1.00 91.25 99 VAL A C 1
ATOM 774 O O . VAL A 1 99 ? 9.108 8.889 13.681 1.00 91.25 99 VAL A O 1
ATOM 777 N N . GLY A 1 100 ? 10.327 9.352 11.849 1.00 89.44 100 GLY A N 1
ATOM 778 C CA . GLY A 1 100 ? 11.036 10.490 12.424 1.00 89.44 100 GLY A CA 1
ATOM 779 C C . GLY A 1 100 ? 10.076 11.594 12.863 1.00 89.44 100 GLY A C 1
ATOM 780 O O . GLY A 1 100 ? 10.167 12.070 13.986 1.00 89.44 100 GLY A O 1
ATOM 781 N N . SER A 1 101 ? 9.096 11.955 12.035 1.00 87.94 101 SER A N 1
ATOM 782 C CA . SER A 1 101 ? 8.098 12.978 12.359 1.00 87.94 101 SER A CA 1
ATOM 783 C C . SER A 1 101 ? 7.244 12.584 13.564 1.00 87.94 101 SER A C 1
ATOM 785 O O . SER A 1 101 ? 7.106 13.384 14.488 1.00 87.94 101 SER A O 1
ATOM 787 N N . ILE A 1 102 ? 6.741 11.345 13.604 1.00 88.88 102 ILE A N 1
ATOM 788 C CA . ILE A 1 102 ? 5.976 10.822 14.744 1.00 88.88 102 ILE A CA 1
ATOM 789 C C . ILE A 1 102 ? 6.835 10.823 16.014 1.00 88.88 102 ILE A C 1
ATOM 791 O O . ILE A 1 102 ? 6.3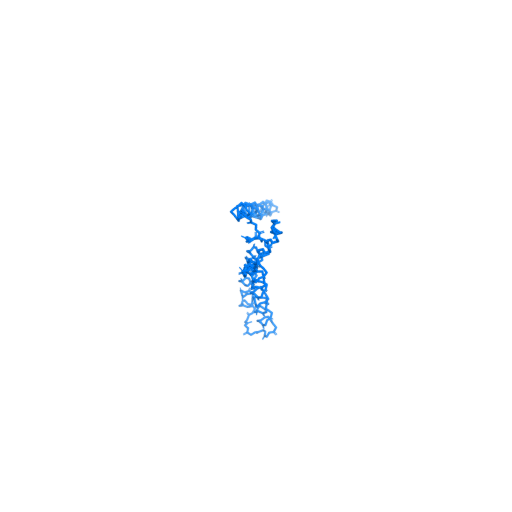59 11.222 17.075 1.00 88.88 102 ILE A O 1
ATOM 795 N N . TRP A 1 103 ? 8.105 10.424 15.913 1.00 87.31 103 TRP A N 1
ATOM 796 C CA . TRP A 1 103 ? 9.031 10.398 17.044 1.00 87.31 103 TRP A CA 1
ATOM 797 C C . TRP A 1 103 ? 9.350 11.803 17.566 1.00 87.31 103 TRP A C 1
ATOM 799 O O . TRP A 1 103 ? 9.238 12.041 18.766 1.00 87.31 103 TRP A O 1
ATOM 809 N N . ILE A 1 104 ? 9.671 12.757 16.683 1.00 84.50 104 ILE A N 1
ATOM 810 C CA . ILE A 1 104 ? 9.926 14.156 17.056 1.00 84.50 104 ILE A CA 1
ATOM 811 C C . ILE A 1 104 ? 8.679 14.795 17.672 1.00 84.50 104 ILE A C 1
ATOM 813 O O . ILE A 1 104 ? 8.784 15.429 18.721 1.00 84.50 104 ILE A O 1
ATOM 817 N N . MET A 1 105 ? 7.501 14.642 17.056 1.00 80.44 105 MET A N 1
ATOM 818 C CA . MET A 1 105 ? 6.269 15.234 17.584 1.00 80.44 105 MET A CA 1
ATOM 819 C C . MET A 1 105 ? 5.873 14.597 18.915 1.00 80.44 105 MET A C 1
ATOM 821 O O . MET A 1 105 ? 5.544 15.327 19.845 1.00 80.44 105 MET A O 1
ATOM 825 N N . GLY A 1 106 ? 5.975 13.270 19.042 1.00 80.38 106 GLY A N 1
ATOM 826 C CA . GLY A 1 106 ? 5.730 12.560 20.296 1.00 80.38 106 GLY A CA 1
ATOM 827 C C . GLY A 1 106 ? 6.691 12.992 21.403 1.00 80.38 106 GLY A C 1
ATOM 828 O O . GLY A 1 106 ? 6.251 13.321 22.501 1.00 80.38 106 GLY A O 1
ATOM 829 N N . ASN A 1 107 ? 7.988 13.082 21.106 1.00 74.50 107 ASN A N 1
ATOM 830 C CA . ASN A 1 107 ? 8.998 13.531 22.062 1.00 74.50 107 ASN A CA 1
ATOM 831 C C . ASN A 1 107 ? 8.800 15.001 22.480 1.00 74.50 107 ASN A C 1
ATOM 833 O O . ASN A 1 107 ? 8.853 15.315 23.668 1.00 74.50 107 ASN A O 1
ATOM 837 N N . ASN A 1 108 ? 8.492 15.901 21.540 1.00 64.56 108 ASN A N 1
ATOM 838 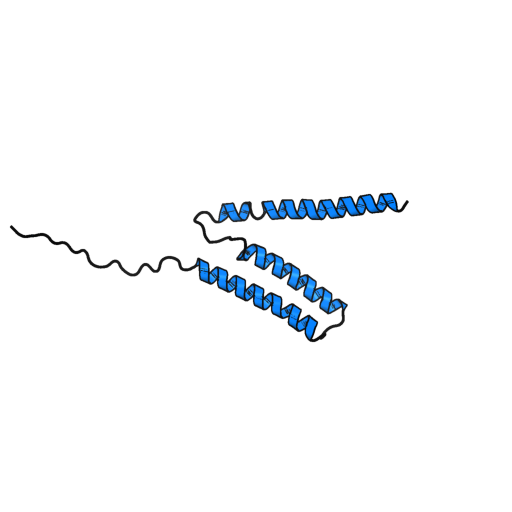C CA . ASN A 1 108 ? 8.187 17.301 21.861 1.00 64.56 108 ASN A CA 1
ATOM 839 C C . ASN A 1 108 ? 6.874 17.466 22.646 1.00 64.56 108 ASN A C 1
ATOM 841 O O . ASN A 1 108 ? 6.765 18.375 23.466 1.00 64.56 108 ASN A O 1
ATOM 845 N N . GLN A 1 109 ? 5.880 16.594 22.451 1.00 58.16 109 GLN A N 1
ATOM 846 C CA . GLN A 1 109 ? 4.644 16.618 23.243 1.00 58.16 109 GLN A CA 1
ATOM 847 C C . GLN A 1 109 ? 4.860 16.191 24.700 1.00 58.16 109 GLN A C 1
ATOM 849 O O . GLN A 1 109 ? 4.137 16.660 25.579 1.00 58.16 109 GLN A O 1
ATOM 854 N N . ILE A 1 110 ? 5.842 15.323 24.964 1.00 57.47 110 ILE A N 1
ATOM 855 C CA . ILE A 1 110 ? 6.212 14.895 26.321 1.00 57.47 110 ILE A CA 1
ATOM 856 C C . ILE A 1 110 ? 6.875 16.053 27.092 1.00 57.47 110 ILE A C 1
ATOM 858 O O . ILE A 1 110 ? 6.659 16.175 28.293 1.00 57.47 110 ILE A O 1
ATOM 862 N N . GLY A 1 111 ? 7.588 16.955 26.405 1.00 57.28 111 GLY A N 1
ATOM 863 C CA . GLY A 1 111 ? 8.197 18.149 27.009 1.00 57.28 111 GLY A CA 1
ATOM 864 C C . GLY A 1 111 ? 7.225 19.284 27.367 1.00 57.28 111 GLY A C 1
ATOM 865 O O . GLY A 1 111 ? 7.538 20.077 28.243 1.00 57.28 111 GLY A O 1
ATOM 866 N N . MET A 1 112 ? 6.044 19.369 26.735 1.00 57.97 112 MET A N 1
ATOM 867 C CA . MET A 1 112 ? 5.027 20.401 27.040 1.00 57.97 112 MET A CA 1
ATOM 868 C C . MET A 1 112 ? 3.998 19.977 28.105 1.00 57.97 112 MET A C 1
ATOM 870 O O . MET A 1 112 ? 3.102 20.755 28.428 1.00 57.97 112 MET A O 1
ATOM 874 N N . LYS A 1 113 ? 4.058 18.730 28.595 1.00 53.16 113 LYS A N 1
ATOM 875 C CA . LYS A 1 113 ? 3.121 18.182 29.596 1.00 53.16 113 LYS A CA 1
ATOM 876 C C . LYS A 1 113 ? 3.714 18.060 31.011 1.00 53.16 113 LYS A C 1
ATOM 878 O O . LYS A 1 113 ? 3.037 17.506 31.875 1.00 53.16 113 LYS A O 1
ATOM 883 N N . MET A 1 114 ? 4.934 18.552 31.241 1.00 47.91 114 MET A N 1
ATOM 884 C CA . MET A 1 114 ? 5.539 18.735 32.572 1.00 47.91 114 MET A CA 1
ATOM 885 C C . MET A 1 114 ? 5.563 20.219 32.920 1.00 47.91 114 MET A C 1
ATOM 887 O O . MET A 1 114 ? 5.344 20.530 34.109 1.00 47.91 114 MET A O 1
#

Solvent-accessible surface area (backbone atoms only — not comparable to full-atom values): 6876 Å² total; per-residue (Å²): 137,82,86,83,85,81,83,84,76,79,90,75,84,77,83,75,80,74,60,53,65,57,55,44,50,51,40,51,51,51,49,49,54,55,53,48,53,49,52,55,51,61,75,64,59,80,50,61,74,68,55,48,51,52,49,41,54,52,42,52,52,53,46,52,51,49,46,52,57,47,71,61,59,56,72,87,55,104,61,45,65,61,49,52,50,50,48,55,51,51,52,50,51,50,49,51,50,52,53,48,48,52,50,53,53,54,55,54,53,58,68,75,74,116